Protein AF-A0A413FFC5-F1 (afdb_monomer_lite)

Organism: NCBI:txid333367

Radius of gyration: 29.94 Å; chains: 1; bounding box: 50×48×107 Å

pLDDT: mean 82.94, std 12.68, range [38.0, 97.56]

Foldseek 3Di:
DDDDDPDDDDPVVVVVVVVVVVVVVVVVVVVVVVVVVVVVVLVVLQVVLQVCCQPPPPDHNVNSQVVSVVVVWDKDWDDDPQKIWIWTDDPVDIDIDIDGRDDVVVVVVVVVVVVVVVVVVVPDD

Structure (mmCIF, N/CA/C/O backbone):
data_AF-A0A413FFC5-F1
#
_entry.id   AF-A0A413FFC5-F1
#
loop_
_atom_site.group_PDB
_atom_site.id
_atom_site.type_symbol
_atom_site.label_atom_id
_atom_site.label_alt_id
_atom_site.label_comp_id
_atom_site.label_asym_id
_atom_site.label_entity_id
_atom_site.label_seq_id
_atom_site.pdbx_PDB_ins_code
_atom_site.Cartn_x
_atom_site.Cartn_y
_atom_site.Cartn_z
_atom_site.occupancy
_atom_site.B_iso_or_equiv
_atom_site.auth_seq_id
_atom_site.auth_comp_id
_atom_site.auth_asym_id
_atom_site.auth_atom_id
_atom_site.pdbx_PDB_model_num
ATOM 1 N N . MET A 1 1 ? 13.460 -9.378 -69.638 1.00 38.00 1 MET A N 1
ATOM 2 C CA . MET A 1 1 ? 13.946 -9.907 -68.344 1.00 38.00 1 MET A CA 1
ATOM 3 C C . MET A 1 1 ? 14.425 -8.737 -67.492 1.00 38.00 1 MET A C 1
ATOM 5 O O . MET A 1 1 ? 15.461 -8.171 -67.800 1.00 38.00 1 MET A O 1
ATOM 9 N N . ARG A 1 2 ? 13.654 -8.299 -66.487 1.00 42.88 2 ARG A N 1
ATOM 10 C CA . ARG A 1 2 ? 14.130 -7.329 -65.485 1.00 42.88 2 ARG A CA 1
ATOM 11 C C . ARG A 1 2 ? 14.520 -8.123 -64.244 1.00 42.88 2 ARG A C 1
ATOM 13 O O . ARG A 1 2 ? 13.650 -8.566 -63.502 1.00 42.88 2 ARG A O 1
ATOM 20 N N . GLY A 1 3 ? 15.817 -8.377 -64.091 1.00 46.91 3 GLY A N 1
ATOM 21 C CA . GLY A 1 3 ? 16.371 -9.002 -62.896 1.00 46.91 3 GLY A CA 1
ATOM 22 C C . GLY A 1 3 ? 16.234 -8.039 -61.724 1.00 46.91 3 GLY A C 1
ATOM 23 O O . GLY A 1 3 ? 16.909 -7.015 -61.686 1.00 46.91 3 GLY A O 1
ATOM 24 N N . GLY A 1 4 ? 15.317 -8.337 -60.805 1.00 51.22 4 GLY A N 1
ATOM 25 C CA . GLY A 1 4 ? 15.214 -7.624 -59.538 1.00 51.22 4 GLY A CA 1
ATOM 26 C C . GLY A 1 4 ? 16.453 -7.913 -58.699 1.00 51.22 4 GLY A C 1
ATOM 27 O O . GLY A 1 4 ? 16.724 -9.068 -58.372 1.00 51.22 4 GLY A O 1
ATOM 28 N N . VAL A 1 5 ? 17.212 -6.870 -58.371 1.00 59.88 5 VAL A N 1
ATOM 29 C CA . VAL A 1 5 ? 18.347 -6.962 -57.451 1.00 59.88 5 VAL A CA 1
ATOM 30 C C . VAL A 1 5 ? 17.788 -7.279 -56.065 1.00 59.88 5 VAL A C 1
ATOM 32 O O . VAL A 1 5 ? 17.138 -6.441 -55.443 1.00 59.88 5 VAL A O 1
ATOM 35 N N . ARG A 1 6 ? 18.001 -8.507 -55.584 1.00 60.09 6 ARG A N 1
ATOM 36 C CA . ARG A 1 6 ? 17.798 -8.840 -54.170 1.00 60.09 6 ARG A CA 1
ATOM 37 C C . ARG A 1 6 ? 18.981 -8.263 -53.403 1.00 60.09 6 ARG A C 1
ATOM 39 O O . ARG A 1 6 ? 20.066 -8.836 -53.429 1.00 60.09 6 ARG A O 1
ATOM 46 N N . CYS A 1 7 ? 18.788 -7.119 -52.757 1.00 58.44 7 CYS A N 1
ATOM 47 C CA . CYS A 1 7 ? 19.761 -6.611 -51.798 1.00 58.44 7 CYS A CA 1
ATOM 48 C C . CYS A 1 7 ? 19.800 -7.577 -50.607 1.00 58.44 7 CYS A C 1
ATOM 50 O O . CYS A 1 7 ? 18.808 -7.720 -49.895 1.00 58.44 7 CYS A O 1
ATOM 52 N N . SER A 1 8 ? 20.921 -8.274 -50.430 1.00 62.22 8 SER A N 1
ATOM 53 C CA . SER A 1 8 ? 21.159 -9.118 -49.259 1.00 62.22 8 SER A CA 1
ATOM 54 C C . SER A 1 8 ? 21.220 -8.214 -48.027 1.00 62.22 8 SER A C 1
ATOM 56 O O . SER A 1 8 ? 22.003 -7.264 -48.012 1.00 62.22 8 SER A O 1
ATOM 58 N N . GLY A 1 9 ? 20.369 -8.462 -47.030 1.00 61.91 9 GLY A N 1
ATOM 59 C CA . GLY A 1 9 ? 20.365 -7.697 -45.783 1.00 61.91 9 GLY A CA 1
ATOM 60 C C . GLY A 1 9 ? 21.734 -7.759 -45.105 1.00 61.91 9 GLY A C 1
ATOM 61 O O . GLY A 1 9 ? 22.347 -8.823 -45.022 1.00 61.91 9 GLY A O 1
ATOM 62 N N . SER A 1 10 ? 22.247 -6.613 -44.657 1.00 71.94 10 SER A N 1
ATOM 63 C CA . SER A 1 10 ? 23.492 -6.571 -43.890 1.00 71.94 10 SER A CA 1
ATOM 64 C C . SER A 1 10 ? 23.243 -7.148 -42.496 1.00 71.94 10 SER A C 1
ATOM 66 O O . SER A 1 10 ? 22.461 -6.577 -41.737 1.00 71.94 10 SER A O 1
ATOM 68 N N . TYR A 1 11 ? 23.956 -8.221 -42.133 1.00 73.81 11 TYR A N 1
ATOM 69 C CA . TYR A 1 11 ? 23.894 -8.878 -40.814 1.00 73.81 11 TYR A CA 1
ATOM 70 C C . TYR A 1 11 ? 23.953 -7.899 -39.627 1.00 73.81 11 TYR A C 1
ATOM 72 O O . TYR A 1 11 ? 23.315 -8.118 -38.602 1.00 73.81 11 TYR A O 1
ATOM 80 N N . THR A 1 12 ? 24.673 -6.783 -39.764 1.00 81.94 12 THR A N 1
ATOM 81 C CA . THR A 1 12 ? 24.770 -5.731 -38.740 1.00 81.94 12 THR A CA 1
ATOM 82 C C . THR A 1 12 ? 23.438 -5.022 -38.474 1.00 81.94 12 THR A C 1
ATOM 84 O O . THR A 1 12 ? 23.149 -4.679 -37.332 1.00 81.94 12 THR A O 1
ATOM 87 N N . VAL A 1 13 ? 22.614 -4.806 -39.505 1.00 84.00 13 VAL A N 1
ATOM 88 C CA . VAL A 1 13 ? 21.302 -4.147 -39.372 1.00 84.00 13 VAL A CA 1
ATOM 89 C C . VAL A 1 13 ? 20.307 -5.088 -38.699 1.00 84.00 13 VAL A C 1
ATOM 91 O O . VAL A 1 13 ? 19.568 -4.673 -37.809 1.00 84.00 13 VAL A O 1
ATOM 94 N N . GLU A 1 14 ? 20.332 -6.367 -39.069 1.00 85.56 14 GLU A N 1
ATOM 95 C CA . GLU A 1 14 ? 19.496 -7.392 -38.439 1.00 85.56 14 GLU A CA 1
ATOM 96 C C . GLU A 1 14 ? 19.887 -7.596 -36.968 1.00 85.56 14 GLU A C 1
ATOM 98 O O . GLU A 1 14 ? 19.024 -7.593 -36.090 1.00 85.56 14 GLU A O 1
ATOM 103 N N . ALA A 1 15 ? 21.188 -7.658 -36.667 1.00 89.94 15 ALA A N 1
ATOM 104 C CA . ALA A 1 15 ? 21.694 -7.745 -35.297 1.00 89.94 15 ALA A CA 1
ATOM 105 C C . ALA A 1 15 ? 21.346 -6.507 -34.454 1.00 89.94 15 ALA A C 1
ATOM 107 O O . ALA A 1 15 ? 21.000 -6.638 -33.276 1.00 89.94 15 ALA A O 1
ATOM 108 N N . ALA A 1 16 ? 21.397 -5.308 -35.042 1.00 91.81 16 ALA A N 1
ATOM 109 C CA . ALA A 1 16 ? 20.967 -4.083 -34.375 1.00 91.81 16 ALA A CA 1
ATOM 110 C C . ALA A 1 16 ? 19.467 -4.119 -34.046 1.00 91.81 16 ALA A C 1
ATOM 112 O O . ALA A 1 16 ? 19.077 -3.750 -32.939 1.00 91.81 16 ALA A O 1
ATOM 113 N N . TRP A 1 17 ? 18.633 -4.622 -34.962 1.00 93.38 17 TRP A N 1
ATOM 114 C CA . TRP A 1 17 ? 17.197 -4.766 -34.728 1.00 93.38 17 TRP A CA 1
ATOM 115 C C . TRP A 1 17 ? 16.890 -5.765 -33.609 1.00 93.38 17 TRP A C 1
ATOM 117 O O . TRP A 1 17 ? 16.132 -5.456 -32.691 1.00 93.38 17 TRP A O 1
ATOM 127 N N . VAL A 1 18 ? 17.532 -6.936 -33.631 1.00 94.69 18 VAL A N 1
ATOM 128 C CA . VAL A 1 18 ? 17.407 -7.938 -32.560 1.00 94.69 18 VAL A CA 1
ATOM 129 C C . VAL A 1 18 ? 17.827 -7.341 -31.216 1.00 94.69 18 VAL A C 1
ATOM 131 O O . VAL A 1 18 ? 17.104 -7.471 -30.229 1.00 94.69 18 VAL A O 1
ATOM 134 N N . SER A 1 19 ? 18.949 -6.621 -31.181 1.00 94.06 19 SER A N 1
ATOM 135 C CA . SER A 1 19 ? 19.439 -5.973 -29.959 1.00 94.06 19 SER A CA 1
ATOM 136 C C . SER A 1 19 ? 18.465 -4.911 -29.442 1.00 94.06 19 SER A C 1
ATOM 138 O O . SER A 1 19 ? 18.216 -4.842 -28.240 1.00 94.06 19 SER A O 1
ATOM 140 N N . ALA A 1 20 ? 17.859 -4.121 -30.334 1.00 96.06 20 ALA A N 1
ATOM 141 C CA . ALA A 1 20 ? 16.853 -3.128 -29.968 1.00 96.06 20 ALA A CA 1
ATOM 142 C C . ALA A 1 20 ? 15.612 -3.774 -29.333 1.00 96.06 20 ALA A C 1
ATOM 144 O O . ALA A 1 20 ? 15.134 -3.300 -28.303 1.00 96.06 20 ALA A O 1
ATOM 145 N N . VAL A 1 21 ? 15.125 -4.884 -29.899 1.00 96.94 21 VAL A N 1
ATOM 146 C CA . VAL A 1 21 ? 13.991 -5.639 -29.342 1.00 96.94 21 VAL A CA 1
ATOM 147 C C . VAL A 1 21 ? 14.327 -6.201 -27.958 1.00 96.94 21 VAL A C 1
ATOM 149 O O . VAL A 1 21 ? 13.514 -6.093 -27.041 1.00 96.94 21 VAL A O 1
ATOM 152 N N . VAL A 1 22 ? 15.531 -6.752 -27.776 1.00 97.56 22 VAL A N 1
ATOM 153 C CA . VAL A 1 22 ? 15.980 -7.287 -26.480 1.00 97.56 22 VAL A CA 1
ATOM 154 C C . VAL A 1 22 ? 16.073 -6.182 -25.427 1.00 97.56 22 VAL A C 1
ATOM 156 O O . VAL A 1 22 ? 15.540 -6.342 -24.329 1.00 97.56 22 VAL A O 1
ATOM 159 N N . ILE A 1 23 ? 16.695 -5.045 -25.754 1.00 97.50 23 ILE A N 1
ATOM 160 C CA . ILE A 1 23 ? 16.796 -3.904 -24.834 1.00 97.50 23 ILE A CA 1
ATOM 161 C C . ILE A 1 23 ? 15.401 -3.405 -24.458 1.00 97.50 23 ILE A C 1
ATOM 163 O O . ILE A 1 23 ? 15.130 -3.193 -23.276 1.00 97.50 23 ILE A O 1
ATOM 167 N N . LEU A 1 24 ? 14.502 -3.269 -25.437 1.00 97.19 24 LEU A N 1
ATOM 168 C CA . LEU A 1 24 ? 13.129 -2.851 -25.184 1.00 97.19 24 LEU A CA 1
ATOM 169 C C . LEU A 1 24 ? 12.431 -3.811 -24.211 1.00 97.19 24 LEU A C 1
ATOM 171 O O . LEU A 1 24 ? 11.874 -3.352 -23.217 1.00 97.19 24 LEU A O 1
ATOM 175 N N . ALA A 1 25 ? 12.529 -5.124 -24.440 1.00 97.38 25 ALA A N 1
ATOM 176 C CA . ALA A 1 25 ? 11.932 -6.140 -23.575 1.00 97.38 25 ALA A CA 1
ATOM 177 C C . ALA A 1 25 ? 12.468 -6.081 -22.130 1.00 97.38 25 ALA A C 1
ATOM 179 O O . ALA A 1 25 ? 11.699 -6.167 -21.164 1.00 97.38 25 ALA A O 1
ATOM 180 N N . VAL A 1 26 ? 13.779 -5.888 -21.962 1.00 97.44 26 VAL A N 1
ATOM 181 C CA . VAL A 1 26 ? 14.406 -5.746 -20.639 1.00 97.44 26 VAL A CA 1
ATOM 182 C C . VAL A 1 26 ? 13.914 -4.479 -19.939 1.00 97.44 26 VAL A C 1
ATOM 184 O O . VAL A 1 26 ? 13.459 -4.550 -18.79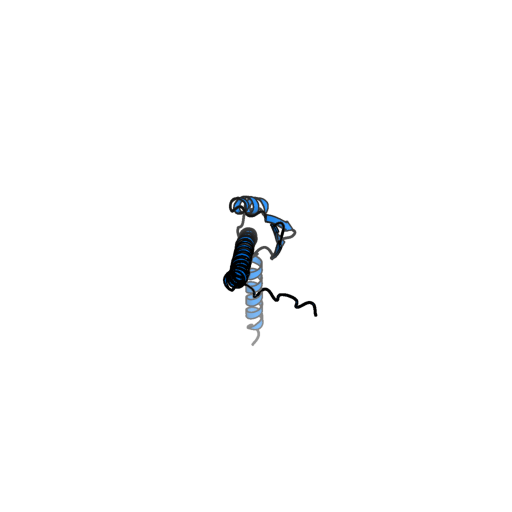7 1.00 97.44 26 VAL A O 1
ATOM 187 N N . VAL A 1 27 ? 13.925 -3.332 -20.624 1.00 97.31 27 VAL A N 1
ATOM 188 C CA . VAL A 1 27 ? 13.457 -2.053 -20.067 1.00 97.31 27 VAL A CA 1
ATOM 189 C C . VAL A 1 27 ? 11.992 -2.140 -19.644 1.00 97.31 27 VAL A C 1
ATOM 191 O O . VAL A 1 27 ? 11.655 -1.731 -18.532 1.00 97.31 27 VAL A O 1
ATOM 194 N N . THR A 1 28 ? 11.121 -2.719 -20.475 1.00 95.50 28 THR A N 1
ATOM 195 C CA . THR A 1 28 ? 9.703 -2.885 -20.123 1.00 95.50 28 THR A CA 1
ATOM 196 C C . THR A 1 28 ? 9.521 -3.787 -18.908 1.00 95.50 28 THR A C 1
ATOM 198 O O . THR A 1 28 ? 8.720 -3.480 -18.027 1.00 95.50 28 THR A O 1
ATOM 201 N N . THR A 1 29 ? 10.303 -4.865 -18.809 1.00 95.62 29 THR A N 1
ATOM 202 C CA . THR A 1 29 ? 10.242 -5.788 -17.666 1.00 95.62 29 THR A CA 1
ATOM 203 C C . THR A 1 29 ? 10.645 -5.082 -16.374 1.00 95.62 29 THR A C 1
ATOM 205 O O . THR A 1 29 ? 9.946 -5.183 -15.366 1.00 95.62 29 THR A O 1
ATOM 208 N N . ILE A 1 30 ? 11.728 -4.302 -16.417 1.00 94.44 30 ILE A N 1
ATOM 209 C CA . ILE A 1 30 ? 12.196 -3.502 -15.283 1.00 94.44 30 ILE A CA 1
ATOM 210 C C . ILE A 1 30 ? 11.109 -2.512 -14.843 1.00 94.44 30 ILE A C 1
ATOM 212 O O . ILE A 1 30 ? 10.777 -2.449 -13.660 1.00 94.44 30 ILE A O 1
ATOM 216 N N . GLN A 1 31 ? 10.497 -1.781 -15.778 1.00 91.38 31 GLN A N 1
ATOM 217 C CA . GLN A 1 31 ? 9.430 -0.824 -15.463 1.00 91.38 31 GLN A CA 1
ATOM 218 C C . GLN A 1 31 ? 8.226 -1.490 -14.783 1.00 91.38 31 GLN A C 1
ATOM 220 O O . GLN A 1 31 ? 7.709 -0.965 -13.793 1.00 91.38 31 GLN A O 1
ATOM 225 N N . VAL A 1 32 ? 7.798 -2.656 -15.274 1.00 90.06 32 VAL A N 1
ATOM 226 C CA . VAL A 1 32 ? 6.702 -3.424 -14.666 1.00 90.06 32 VAL A CA 1
ATOM 227 C C . VAL A 1 32 ? 7.074 -3.886 -13.257 1.00 90.06 32 VAL A C 1
ATOM 229 O O . VAL A 1 32 ? 6.273 -3.727 -12.336 1.00 90.06 32 VAL A O 1
ATOM 232 N N . ALA A 1 33 ? 8.294 -4.390 -13.059 1.00 89.56 33 ALA A N 1
ATOM 233 C CA . ALA A 1 33 ? 8.764 -4.844 -11.753 1.00 89.56 33 ALA A CA 1
ATOM 234 C C . ALA A 1 33 ? 8.820 -3.699 -10.725 1.00 89.56 33 ALA A C 1
ATOM 236 O O . ALA A 1 33 ? 8.337 -3.854 -9.601 1.00 89.56 33 ALA A O 1
ATOM 237 N N . TYR A 1 34 ? 9.335 -2.526 -11.110 1.00 85.50 34 TYR A N 1
ATOM 238 C CA . TYR A 1 34 ? 9.335 -1.343 -10.242 1.00 85.50 34 TYR A CA 1
ATOM 239 C C . TYR A 1 34 ? 7.918 -0.855 -9.929 1.00 85.50 34 TYR A C 1
ATOM 241 O O . TYR A 1 34 ? 7.633 -0.515 -8.780 1.00 85.50 34 TYR A O 1
ATOM 249 N N . GLY A 1 35 ? 7.015 -0.868 -10.914 1.00 85.50 35 GLY A N 1
ATOM 250 C CA . GLY A 1 35 ? 5.608 -0.529 -10.703 1.00 85.50 35 GLY A CA 1
ATOM 251 C C . GLY A 1 35 ? 4.922 -1.473 -9.713 1.00 85.50 35 GLY A C 1
ATOM 252 O O . GLY A 1 35 ? 4.211 -1.018 -8.815 1.00 85.50 35 GLY A O 1
ATOM 253 N N . LEU A 1 36 ? 5.183 -2.780 -9.823 1.00 87.06 36 LEU A N 1
ATOM 254 C CA . LEU A 1 36 ? 4.652 -3.781 -8.900 1.00 87.06 36 LEU A CA 1
ATOM 255 C C . LEU A 1 36 ? 5.216 -3.596 -7.487 1.00 87.06 36 LEU A C 1
ATOM 257 O O . LEU A 1 36 ? 4.450 -3.569 -6.527 1.00 87.06 36 LEU A O 1
ATOM 261 N N . ARG A 1 37 ? 6.535 -3.399 -7.356 1.00 86.75 37 ARG A N 1
ATOM 262 C CA . ARG A 1 37 ? 7.180 -3.127 -6.063 1.00 86.75 37 ARG A CA 1
ATOM 263 C C . ARG A 1 37 ? 6.596 -1.883 -5.394 1.00 86.75 37 ARG A C 1
ATOM 265 O O . ARG A 1 37 ? 6.318 -1.921 -4.199 1.00 86.75 37 ARG A O 1
ATOM 272 N N . GLY A 1 38 ? 6.403 -0.802 -6.151 1.00 85.00 38 GLY A N 1
ATOM 273 C CA . GLY A 1 38 ? 5.793 0.432 -5.652 1.00 85.00 38 GLY A CA 1
ATOM 274 C C . GLY A 1 38 ? 4.383 0.191 -5.118 1.00 85.00 38 GLY A C 1
ATOM 275 O O . GLY A 1 38 ? 4.097 0.532 -3.973 1.00 85.00 38 GLY A O 1
ATOM 276 N N . ARG A 1 39 ? 3.541 -0.499 -5.899 1.00 86.06 39 ARG A N 1
ATOM 277 C CA . ARG A 1 39 ? 2.179 -0.865 -5.487 1.00 86.06 39 ARG A CA 1
ATOM 278 C C . ARG A 1 39 ? 2.167 -1.698 -4.206 1.00 86.06 39 ARG A C 1
ATOM 280 O O . ARG A 1 39 ? 1.399 -1.396 -3.301 1.00 86.06 39 ARG A O 1
ATOM 287 N N . VAL A 1 40 ? 3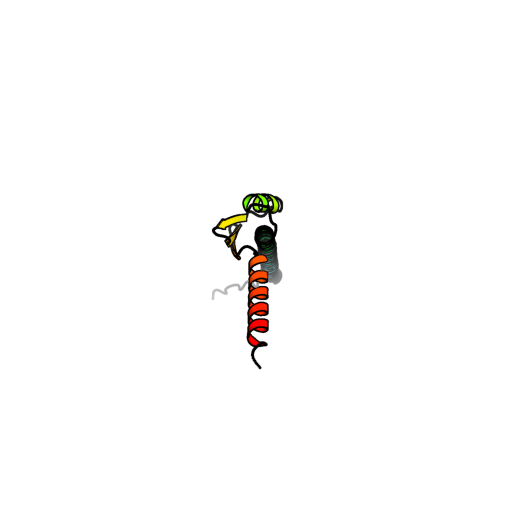.009 -2.731 -4.120 1.00 87.50 40 VAL A N 1
ATOM 288 C CA . VAL A 1 40 ? 3.071 -3.611 -2.941 1.00 87.50 40 VAL A CA 1
ATOM 289 C C . VAL A 1 40 ? 3.519 -2.835 -1.703 1.00 87.50 40 VAL A C 1
ATOM 291 O O . VAL A 1 40 ? 2.889 -2.954 -0.656 1.00 87.50 40 VAL A O 1
ATOM 294 N N . ALA A 1 41 ? 4.547 -1.991 -1.822 1.00 88.56 41 ALA A N 1
ATOM 295 C CA . ALA A 1 41 ? 5.008 -1.160 -0.711 1.00 88.56 41 ALA A CA 1
ATOM 296 C C . ALA A 1 41 ? 3.915 -0.189 -0.230 1.00 88.56 41 ALA A C 1
ATOM 298 O O . ALA A 1 41 ? 3.677 -0.069 0.967 1.00 88.56 41 ALA A O 1
ATOM 299 N N . GLN A 1 42 ? 3.201 0.460 -1.153 1.00 88.50 42 GLN A N 1
ATOM 300 C CA . GLN A 1 42 ? 2.125 1.399 -0.816 1.00 88.50 42 GLN A CA 1
ATOM 301 C C . GLN A 1 42 ? 0.899 0.696 -0.215 1.00 88.50 42 GLN A C 1
ATOM 303 O O . GLN A 1 42 ? 0.288 1.218 0.715 1.00 88.50 42 GLN A O 1
ATOM 308 N N . ALA A 1 43 ? 0.569 -0.510 -0.687 1.00 88.88 43 ALA A N 1
ATOM 309 C CA . ALA A 1 43 ? -0.474 -1.342 -0.091 1.00 88.88 43 ALA A CA 1
ATOM 310 C C . ALA A 1 43 ? -0.105 -1.802 1.330 1.00 88.88 43 ALA A C 1
ATOM 312 O O . ALA A 1 43 ? -0.967 -1.840 2.202 1.00 88.88 43 ALA A O 1
ATOM 313 N N . MET A 1 44 ? 1.173 -2.102 1.581 1.00 91.31 44 MET A N 1
ATOM 314 C CA . MET A 1 44 ? 1.659 -2.463 2.914 1.00 91.31 44 MET A CA 1
ATOM 315 C C . MET A 1 44 ? 1.567 -1.286 3.891 1.00 91.31 44 MET A C 1
ATOM 317 O O . MET A 1 44 ? 1.106 -1.473 5.011 1.00 91.31 44 MET A O 1
ATOM 321 N N . VAL A 1 45 ? 1.908 -0.070 3.449 1.00 91.88 45 VAL A N 1
ATOM 322 C CA . VAL A 1 45 ? 1.715 1.157 4.244 1.00 91.88 45 VAL A CA 1
ATOM 323 C C . VAL A 1 45 ? 0.237 1.379 4.574 1.00 91.88 45 VAL A C 1
ATOM 325 O O . VAL A 1 45 ? -0.096 1.707 5.710 1.00 91.88 45 VAL A O 1
ATOM 328 N N . LEU A 1 46 ? -0.668 1.167 3.610 1.00 92.75 46 LEU A N 1
ATOM 329 C CA . LEU A 1 46 ? -2.109 1.248 3.865 1.00 92.75 46 LEU A CA 1
ATOM 330 C C . LEU A 1 46 ? -2.557 0.209 4.900 1.00 92.75 46 LEU A C 1
ATOM 332 O O . LEU A 1 46 ? -3.354 0.523 5.781 1.00 92.75 46 LEU A O 1
ATOM 336 N N . HIS A 1 47 ? -2.055 -1.021 4.789 1.00 91.62 47 HIS A N 1
ATOM 337 C CA . HIS A 1 47 ? -2.370 -2.091 5.727 1.00 91.62 47 HIS A CA 1
ATOM 338 C C . HIS A 1 47 ? -1.895 -1.752 7.145 1.00 91.62 47 HIS A C 1
ATOM 340 O O . HIS A 1 47 ? -2.652 -1.921 8.097 1.00 91.62 47 HIS A O 1
ATOM 346 N N . GLU A 1 48 ? -0.678 -1.222 7.283 1.00 92.19 48 GLU A N 1
ATOM 347 C CA . GLU A 1 48 ? -0.155 -0.742 8.563 1.00 92.19 48 GLU A CA 1
ATOM 348 C C . GLU A 1 48 ? -1.031 0.382 9.130 1.00 92.19 48 GLU A C 1
ATOM 350 O O . GLU A 1 48 ? -1.456 0.292 10.276 1.00 92.19 48 GLU A O 1
ATOM 355 N N . ALA A 1 49 ? -1.412 1.371 8.314 1.00 91.69 49 ALA A N 1
ATOM 356 C CA . ALA A 1 49 ? -2.281 2.467 8.741 1.00 91.69 49 ALA A CA 1
ATOM 357 C C . ALA A 1 49 ? -3.654 1.987 9.238 1.00 91.69 49 ALA A C 1
ATOM 359 O O . ALA A 1 49 ? -4.127 2.428 10.287 1.00 91.69 49 ALA A O 1
ATOM 360 N N . VAL A 1 50 ? -4.292 1.061 8.515 1.00 91.19 50 VAL A N 1
ATOM 361 C CA . VAL A 1 50 ? -5.571 0.469 8.939 1.00 91.19 50 VAL A CA 1
ATOM 362 C C . VAL A 1 50 ? -5.405 -0.295 10.250 1.00 91.19 50 VAL A C 1
ATOM 364 O O . VAL A 1 50 ? -6.245 -0.161 11.139 1.00 91.19 50 VAL A O 1
ATOM 367 N N . GLU A 1 51 ? -4.325 -1.059 10.403 1.00 89.31 51 GLU A N 1
ATOM 368 C CA . GLU A 1 51 ? -4.088 -1.851 11.609 1.00 89.31 51 GLU A CA 1
ATOM 369 C C . GLU A 1 51 ? -3.759 -0.979 12.828 1.00 89.31 51 GLU A C 1
ATOM 371 O O . GLU A 1 51 ? -4.257 -1.243 13.927 1.00 89.31 51 GLU A O 1
ATOM 376 N N . THR A 1 52 ? -3.004 0.105 12.632 1.00 89.44 52 THR A N 1
ATOM 377 C CA . THR A 1 52 ? -2.751 1.124 13.655 1.00 89.44 52 THR A CA 1
ATOM 378 C C . THR A 1 52 ? -4.059 1.769 14.106 1.00 89.44 52 THR A C 1
ATOM 380 O O . THR A 1 52 ? -4.342 1.782 15.300 1.00 89.44 52 THR A O 1
ATOM 383 N N . ALA A 1 53 ? -4.912 2.217 13.177 1.00 88.38 53 ALA A N 1
ATOM 384 C CA . ALA A 1 53 ? -6.222 2.788 13.516 1.00 88.38 53 ALA A CA 1
ATOM 385 C C . ALA A 1 53 ? -7.168 1.775 14.181 1.00 88.38 53 ALA A C 1
ATOM 387 O O . ALA A 1 53 ? -8.059 2.142 14.950 1.00 88.38 53 ALA A O 1
ATOM 388 N N . ARG A 1 54 ? -6.981 0.484 13.899 1.00 85.56 54 ARG A N 1
ATOM 389 C CA . ARG A 1 54 ? -7.758 -0.595 14.501 1.00 85.56 54 ARG A CA 1
ATOM 390 C C . ARG A 1 54 ? -7.376 -0.849 15.963 1.00 85.56 54 ARG A C 1
ATOM 392 O O . ARG A 1 54 ? -8.275 -1.162 16.747 1.00 85.56 54 ARG A O 1
ATOM 399 N N . HIS A 1 55 ? -6.090 -0.754 16.313 1.00 84.25 55 HIS A N 1
ATOM 400 C CA . HIS A 1 55 ? -5.553 -1.212 17.604 1.00 84.25 55 HIS A CA 1
ATOM 401 C C . HIS A 1 55 ? -5.109 -0.103 18.559 1.00 84.25 55 HIS A C 1
ATOM 403 O O . HIS A 1 55 ? -5.231 -0.281 19.774 1.00 84.25 55 HIS A O 1
ATOM 409 N N . GLU A 1 56 ? -4.588 1.020 18.060 1.00 81.06 56 GLU A N 1
ATOM 410 C CA . GLU A 1 56 ? -4.099 2.094 18.925 1.00 81.06 56 GLU A CA 1
ATOM 411 C C . GLU A 1 56 ? -5.283 2.868 19.517 1.00 81.06 56 GLU A C 1
ATOM 413 O O . GLU A 1 56 ? -5.992 3.623 18.851 1.00 81.06 56 GLU A O 1
ATOM 418 N N . LYS A 1 57 ? -5.524 2.653 20.814 1.00 70.62 57 LYS A N 1
ATOM 419 C CA . LYS A 1 57 ? -6.556 3.371 21.564 1.00 70.62 57 LYS A CA 1
ATOM 420 C C . LYS A 1 57 ? -6.127 4.829 21.744 1.00 70.62 57 LYS A C 1
ATOM 422 O O . LYS A 1 57 ? -5.046 5.089 22.260 1.00 70.62 57 LYS A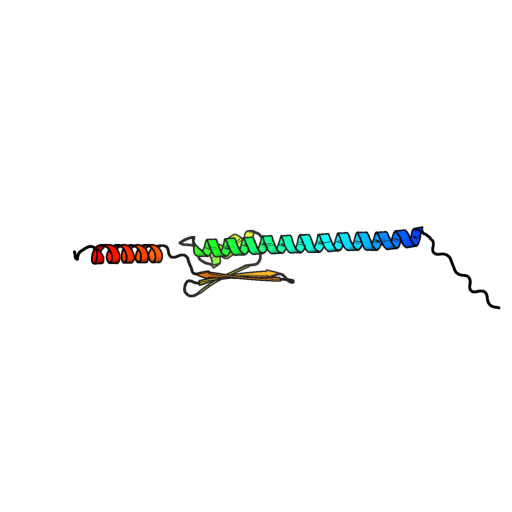 O 1
ATOM 427 N N . GLY A 1 58 ? -7.008 5.760 21.386 1.00 72.06 58 GLY A N 1
ATOM 428 C CA . GLY A 1 58 ? -6.802 7.196 21.605 1.00 72.06 58 GLY A CA 1
ATOM 429 C C . GLY A 1 58 ? -6.307 7.977 20.390 1.00 72.06 58 GLY A C 1
ATOM 430 O O . GLY A 1 58 ? -6.183 9.188 20.509 1.00 72.06 58 GLY A O 1
ATOM 431 N N . LEU A 1 59 ? -6.085 7.320 19.247 1.00 80.69 59 LEU A N 1
ATOM 432 C CA . LEU A 1 59 ? -5.859 7.998 17.972 1.00 80.69 59 LEU A CA 1
ATOM 433 C C . LEU A 1 59 ? -7.120 7.961 17.110 1.00 80.69 59 LEU A C 1
ATOM 435 O O . LEU A 1 59 ? -7.780 6.922 17.009 1.00 80.69 59 LEU A O 1
ATOM 439 N N . THR A 1 60 ? -7.447 9.083 16.476 1.00 85.88 60 THR A N 1
ATOM 440 C CA . THR A 1 60 ? -8.500 9.132 15.457 1.00 85.88 60 THR A CA 1
ATOM 441 C C . THR A 1 60 ? -7.966 8.668 14.100 1.00 85.88 60 THR A C 1
ATOM 443 O O . THR A 1 60 ? -6.757 8.649 13.846 1.00 85.88 60 THR A O 1
ATOM 446 N N . ALA A 1 61 ? -8.870 8.293 13.190 1.00 85.69 61 ALA A N 1
ATOM 447 C CA . ALA A 1 61 ? -8.501 7.891 11.833 1.00 85.69 61 ALA A CA 1
ATOM 448 C C . ALA A 1 61 ? -7.720 8.998 11.094 1.00 85.69 61 ALA A C 1
ATOM 450 O O . ALA A 1 61 ? -6.810 8.702 10.322 1.00 85.69 61 ALA A O 1
ATOM 451 N N . GLU A 1 62 ? -8.029 10.265 11.375 1.00 88.31 62 GLU A N 1
ATOM 452 C CA . GLU A 1 62 ? -7.368 11.440 10.807 1.00 88.31 62 GLU A CA 1
ATOM 453 C C . GLU A 1 62 ? -5.932 11.608 11.328 1.00 88.31 62 GLU A C 1
ATOM 455 O O . GLU A 1 62 ? -5.027 11.924 10.555 1.00 88.31 62 GLU A O 1
ATOM 460 N N . GLU A 1 63 ? -5.693 11.361 12.619 1.00 89.06 63 GLU A N 1
ATOM 461 C CA . GLU A 1 63 ? -4.350 11.424 13.213 1.00 89.06 63 GLU A CA 1
ATOM 462 C C . GLU A 1 63 ? -3.444 10.320 12.663 1.00 89.06 63 GLU A C 1
ATOM 464 O O . GLU A 1 63 ? -2.280 10.565 12.320 1.00 89.06 63 GLU A O 1
ATOM 469 N N . VAL A 1 64 ? -3.995 9.112 12.511 1.00 89.75 64 VAL A N 1
ATOM 470 C CA . VAL A 1 64 ? -3.304 7.998 11.856 1.00 89.75 64 VAL A CA 1
ATOM 471 C C . VAL A 1 64 ? -3.035 8.337 10.392 1.00 89.75 64 VAL A C 1
ATOM 473 O O . VAL A 1 64 ? -1.908 8.172 9.924 1.00 89.75 64 VAL A O 1
ATOM 476 N N . GLN A 1 65 ? -4.009 8.898 9.675 1.00 91.25 65 GLN A N 1
ATOM 477 C CA . GLN A 1 65 ? -3.809 9.325 8.295 1.00 91.25 65 GLN A CA 1
ATOM 478 C C . GLN A 1 65 ? -2.660 10.336 8.169 1.00 91.25 65 GLN A C 1
ATOM 480 O O . GLN A 1 65 ? -1.735 10.106 7.392 1.00 91.25 65 GLN A O 1
ATOM 485 N N . ALA A 1 66 ? -2.649 11.396 8.981 1.00 89.94 66 ALA A N 1
ATOM 486 C CA . ALA A 1 66 ? -1.588 12.405 8.967 1.00 89.94 66 ALA A CA 1
ATOM 487 C C . ALA A 1 66 ? -0.205 11.819 9.307 1.00 89.94 66 ALA A C 1
ATOM 489 O O . ALA A 1 66 ? 0.824 12.283 8.807 1.00 89.94 66 ALA A O 1
ATOM 490 N N . ARG A 1 67 ? -0.150 10.782 10.156 1.00 89.75 67 ARG A N 1
ATOM 491 C CA . ARG A 1 67 ? 1.087 10.050 10.456 1.00 89.75 67 ARG A CA 1
ATOM 492 C C . ARG A 1 67 ? 1.622 9.324 9.228 1.00 89.75 67 ARG A C 1
ATOM 494 O O . ARG A 1 67 ? 2.803 9.475 8.918 1.00 89.75 67 ARG A O 1
ATOM 501 N N . PHE A 1 68 ? 0.770 8.579 8.533 1.00 89.94 68 PHE A N 1
ATOM 502 C CA . PHE A 1 68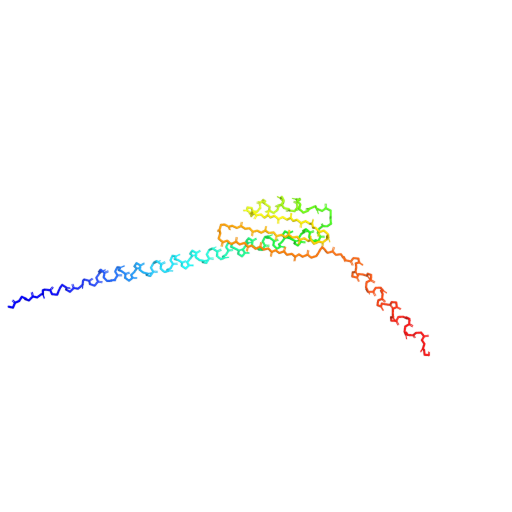 ? 1.187 7.771 7.392 1.00 89.94 68 PHE A CA 1
ATOM 503 C C . PHE A 1 68 ? 1.328 8.578 6.098 1.00 89.94 68 PHE A C 1
ATOM 505 O O . PHE A 1 68 ? 2.142 8.210 5.259 1.00 89.94 68 PHE A O 1
ATOM 512 N N . GLU A 1 69 ? 0.680 9.735 5.950 1.00 87.19 69 GLU A N 1
ATOM 513 C CA . GLU A 1 69 ? 0.928 10.647 4.822 1.00 87.19 69 GLU A CA 1
ATOM 514 C C . GLU A 1 69 ? 2.386 11.142 4.773 1.00 87.19 69 GLU A C 1
ATOM 516 O O . GLU A 1 69 ? 2.929 11.363 3.688 1.00 87.19 69 GLU A O 1
ATOM 521 N N . ARG A 1 70 ? 3.085 11.211 5.920 1.00 86.81 70 ARG A N 1
ATOM 522 C CA . ARG A 1 70 ? 4.529 11.529 5.968 1.00 86.81 70 ARG A CA 1
ATOM 523 C C . ARG A 1 70 ? 5.409 10.490 5.269 1.00 86.81 70 ARG A C 1
ATOM 525 O O . ARG A 1 70 ? 6.544 10.800 4.924 1.00 86.81 70 ARG A O 1
ATOM 532 N N . THR A 1 71 ? 4.900 9.281 5.027 1.00 83.12 71 THR A N 1
ATOM 533 C CA . THR A 1 71 ? 5.602 8.249 4.242 1.00 83.12 71 THR A CA 1
ATOM 534 C C . THR A 1 71 ? 5.567 8.524 2.733 1.00 83.12 71 THR A C 1
ATOM 536 O O . THR A 1 71 ? 6.174 7.789 1.956 1.00 83.12 71 THR A O 1
ATOM 539 N N . GLY A 1 72 ? 4.868 9.582 2.298 1.00 83.12 72 GLY A N 1
ATOM 540 C CA . GLY A 1 72 ? 4.709 9.948 0.890 1.00 83.12 72 GLY A CA 1
ATOM 541 C C . GLY A 1 72 ? 3.588 9.190 0.174 1.00 83.12 72 GLY A C 1
ATOM 542 O O . GLY A 1 72 ? 3.424 9.334 -1.038 1.00 83.12 72 GLY A O 1
ATOM 543 N N . VAL A 1 73 ? 2.803 8.386 0.898 1.00 84.25 73 VAL A N 1
ATOM 544 C CA . VAL A 1 73 ? 1.654 7.653 0.355 1.00 84.25 73 VAL A CA 1
ATOM 545 C C . VAL A 1 73 ? 0.378 8.460 0.565 1.00 84.25 73 VAL A C 1
ATOM 547 O O . VAL A 1 73 ? 0.030 8.814 1.688 1.00 84.25 73 VAL A O 1
ATOM 550 N N . ARG A 1 74 ? -0.349 8.727 -0.525 1.00 86.38 74 ARG A N 1
ATOM 551 C CA . ARG A 1 74 ? -1.682 9.330 -0.458 1.00 86.38 74 ARG A CA 1
ATOM 552 C C . ARG A 1 74 ? -2.691 8.256 -0.071 1.00 86.38 74 ARG A C 1
ATOM 554 O O . ARG A 1 74 ? -2.987 7.364 -0.867 1.00 86.38 74 ARG A O 1
ATOM 561 N N . LEU A 1 75 ? -3.224 8.369 1.133 1.00 90.50 75 LEU A N 1
ATOM 562 C CA . LEU A 1 75 ? -4.207 7.448 1.685 1.00 90.50 75 LEU A CA 1
ATOM 563 C C . LEU A 1 75 ? -5.376 8.219 2.293 1.00 90.50 75 LEU A C 1
ATOM 565 O O . LEU A 1 75 ? -5.252 9.390 2.632 1.00 90.50 75 LEU A O 1
ATOM 569 N N . LYS A 1 76 ? -6.524 7.561 2.387 1.00 91.50 76 LYS A N 1
ATOM 570 C CA . LYS A 1 76 ? -7.716 8.050 3.073 1.00 91.50 76 LYS A CA 1
ATOM 571 C C . LYS A 1 76 ? -8.119 7.011 4.096 1.00 91.50 76 LYS A C 1
ATOM 573 O O . LYS A 1 76 ? -8.275 5.845 3.735 1.00 91.50 76 LYS A O 1
ATOM 578 N N . LEU A 1 77 ? -8.301 7.441 5.335 1.00 91.94 77 LEU A N 1
ATOM 579 C CA . LEU A 1 77 ? -8.766 6.592 6.420 1.00 91.94 77 LEU A CA 1
ATOM 580 C C . LEU A 1 77 ? -10.095 7.140 6.943 1.00 91.94 77 LEU A C 1
ATOM 582 O O . LEU A 1 77 ? -10.234 8.341 7.154 1.00 91.94 77 LEU A O 1
ATOM 586 N N . GLN A 1 78 ? -11.088 6.273 7.115 1.00 90.62 78 GLN A N 1
ATOM 587 C CA . GLN A 1 78 ? -12.389 6.635 7.671 1.00 90.62 78 GLN A CA 1
ATOM 588 C C . GLN A 1 78 ? -12.825 5.592 8.694 1.00 90.62 78 GLN A C 1
ATOM 590 O O . GLN A 1 78 ? -12.803 4.394 8.420 1.00 90.62 78 GLN A O 1
ATOM 595 N N . GLU A 1 79 ? -13.281 6.047 9.857 1.00 87.75 79 GLU A N 1
ATOM 596 C CA . GLU A 1 79 ? -13.952 5.195 10.834 1.00 87.75 79 GLU A CA 1
ATOM 597 C C . GLU A 1 79 ? -15.469 5.395 10.728 1.00 87.75 79 GLU A C 1
ATOM 599 O O . GLU A 1 79 ? -15.979 6.507 10.871 1.00 87.75 79 GLU A O 1
ATOM 604 N N . ARG A 1 80 ? -16.220 4.314 10.496 1.00 85.94 80 ARG A N 1
ATOM 605 C CA . ARG A 1 80 ? -17.687 4.345 10.496 1.00 85.94 80 ARG A CA 1
ATOM 606 C C . ARG A 1 80 ? -18.239 3.163 11.281 1.00 85.94 80 ARG A C 1
ATOM 608 O O . ARG A 1 80 ? -18.067 2.015 10.890 1.00 85.94 80 ARG A O 1
ATOM 615 N N . GLY A 1 81 ? -18.926 3.442 12.389 1.00 78.44 81 GLY A N 1
ATOM 616 C CA . GLY A 1 81 ? -19.634 2.417 13.167 1.00 78.44 81 GLY A CA 1
ATOM 617 C C . GLY A 1 81 ? -18.736 1.299 13.712 1.00 78.44 81 GLY A C 1
ATOM 618 O O . GLY A 1 81 ? -19.182 0.161 13.814 1.00 78.44 81 GLY A O 1
ATOM 619 N N . GLY A 1 82 ? -17.471 1.595 14.028 1.00 79.88 82 GLY A N 1
ATOM 620 C CA . GLY A 1 82 ? -16.498 0.587 14.461 1.00 79.88 82 GLY A CA 1
ATOM 621 C C . GLY A 1 82 ? -15.894 -0.239 13.322 1.00 79.88 82 GLY A C 1
ATOM 622 O O . GLY A 1 82 ? -15.263 -1.255 13.594 1.00 79.88 82 GLY A O 1
ATOM 623 N N . ILE A 1 83 ? -16.061 0.173 12.065 1.00 85.50 83 ILE A N 1
ATOM 624 C CA . ILE A 1 83 ? -15.317 -0.343 10.912 1.00 85.50 83 ILE A CA 1
ATOM 625 C C . ILE A 1 83 ? -14.314 0.728 10.485 1.00 85.50 83 ILE A C 1
ATOM 627 O O . ILE A 1 83 ? -14.685 1.890 10.319 1.00 85.50 83 ILE A O 1
ATOM 631 N N . ILE A 1 84 ? -13.059 0.329 10.310 1.00 89.62 84 ILE A N 1
ATOM 632 C CA . ILE A 1 84 ? -11.998 1.133 9.712 1.00 89.62 84 ILE A CA 1
ATOM 633 C C . ILE A 1 84 ? -11.958 0.819 8.216 1.00 89.62 84 ILE A C 1
ATOM 635 O O . ILE A 1 84 ? -11.762 -0.330 7.818 1.00 89.62 84 ILE A O 1
ATOM 639 N N . ASP A 1 85 ? -12.158 1.844 7.398 1.00 91.75 85 ASP A N 1
ATOM 640 C CA . ASP A 1 85 ? -12.020 1.815 5.946 1.00 91.75 85 ASP A CA 1
ATOM 641 C C . ASP A 1 85 ? -10.762 2.587 5.556 1.00 91.75 85 ASP A C 1
ATOM 643 O O . ASP A 1 85 ? -10.624 3.768 5.876 1.00 91.75 85 ASP A O 1
ATOM 647 N N . GLY A 1 86 ? -9.837 1.915 4.883 1.00 92.19 86 GLY A N 1
ATOM 648 C CA . GLY A 1 86 ? -8.641 2.520 4.325 1.00 92.19 86 GLY A CA 1
ATOM 649 C C . GLY A 1 86 ? -8.619 2.396 2.811 1.00 92.19 86 GLY A C 1
ATOM 650 O O . GLY A 1 86 ? -8.887 1.328 2.263 1.00 92.19 86 GLY A O 1
ATOM 651 N N . GLN A 1 87 ? -8.247 3.476 2.130 1.00 91.50 87 GLN A N 1
ATOM 652 C CA . GLN A 1 87 ? -8.067 3.520 0.681 1.00 91.50 87 GLN A CA 1
ATOM 653 C C . GLN A 1 87 ? -6.728 4.163 0.334 1.00 91.50 87 GLN A C 1
ATOM 655 O O . GLN A 1 87 ? -6.385 5.216 0.868 1.00 91.50 87 GLN A O 1
ATOM 660 N N . ALA A 1 88 ? -5.996 3.567 -0.601 1.00 89.00 88 ALA A N 1
ATOM 661 C CA . ALA A 1 88 ? -4.825 4.165 -1.231 1.00 89.00 88 ALA A CA 1
ATOM 662 C C . ALA A 1 88 ? -4.961 4.045 -2.748 1.00 89.00 88 ALA A C 1
ATOM 664 O O . ALA A 1 88 ? -5.343 2.993 -3.264 1.00 89.00 88 ALA A O 1
ATOM 665 N N . ALA A 1 89 ? -4.650 5.124 -3.462 1.00 83.75 89 ALA A N 1
ATOM 666 C CA . ALA A 1 89 ? -4.797 5.177 -4.909 1.00 83.75 89 ALA A CA 1
ATOM 667 C C . ALA A 1 89 ? -3.652 5.947 -5.571 1.00 83.75 89 ALA A C 1
ATOM 669 O O . ALA A 1 89 ? -3.089 6.891 -5.011 1.00 83.75 89 ALA A O 1
ATOM 670 N N . SER A 1 90 ? -3.350 5.544 -6.799 1.00 79.75 90 SER A N 1
ATOM 671 C CA . SER A 1 90 ? -2.458 6.209 -7.743 1.00 79.75 90 SER A CA 1
ATOM 672 C C . SER A 1 90 ? -3.097 6.157 -9.134 1.00 79.75 90 SER A C 1
ATOM 674 O O . SER A 1 90 ? -4.056 5.419 -9.346 1.00 79.75 90 SER A O 1
ATOM 676 N N . ASP A 1 91 ? -2.549 6.876 -10.113 1.00 80.19 91 ASP A N 1
ATOM 677 C CA . ASP A 1 91 ? -3.118 7.000 -11.465 1.00 80.19 91 ASP A CA 1
ATOM 678 C C . ASP A 1 91 ? -3.376 5.654 -12.171 1.00 80.19 91 ASP A C 1
ATOM 680 O O . ASP A 1 91 ? -4.147 5.583 -13.123 1.00 80.19 91 ASP A O 1
ATOM 684 N N . ARG A 1 92 ? -2.709 4.575 -11.736 1.00 79.31 92 ARG A N 1
ATOM 685 C CA . ARG A 1 92 ? -2.763 3.247 -12.372 1.00 79.31 92 ARG A CA 1
ATOM 686 C C . ARG A 1 92 ? -3.323 2.131 -11.490 1.00 79.31 92 ARG A C 1
ATOM 688 O O . ARG A 1 92 ? -3.354 0.987 -11.946 1.00 79.31 92 ARG A O 1
ATOM 695 N N . TRP A 1 93 ? -3.656 2.392 -10.227 1.00 81.81 93 TRP A N 1
ATOM 696 C CA . T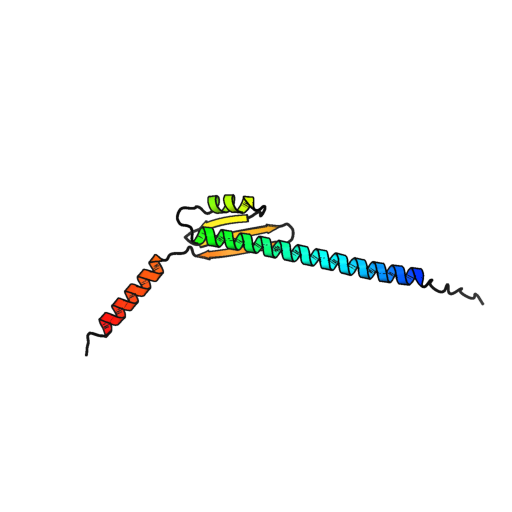RP A 1 93 ? -4.140 1.354 -9.313 1.00 81.81 93 TRP A CA 1
ATOM 697 C C . TRP A 1 93 ? -4.835 1.946 -8.082 1.00 81.81 93 TRP A C 1
ATOM 699 O O . TRP A 1 93 ? -4.521 3.049 -7.643 1.00 81.81 93 TRP A O 1
ATOM 709 N N . GLU A 1 94 ? -5.729 1.160 -7.491 1.00 85.81 94 GLU A N 1
ATOM 710 C CA . GLU A 1 94 ? -6.449 1.478 -6.259 1.00 85.81 94 GLU A CA 1
ATOM 711 C C . GLU A 1 94 ? -6.475 0.234 -5.362 1.00 85.81 94 GLU A C 1
ATOM 713 O O . GLU A 1 94 ? -6.619 -0.888 -5.852 1.00 85.81 94 GLU A O 1
ATOM 718 N N . VAL A 1 95 ? -6.292 0.423 -4.056 1.00 87.50 95 VAL A N 1
ATOM 719 C CA . VAL A 1 95 ? -6.416 -0.622 -3.034 1.00 87.50 95 VAL A CA 1
ATOM 720 C C . VAL A 1 95 ? -7.301 -0.097 -1.913 1.00 87.50 95 VAL A C 1
ATOM 722 O O . VAL A 1 95 ? -7.100 1.013 -1.420 1.00 87.50 95 VAL A O 1
ATOM 725 N N . ARG A 1 96 ? -8.253 -0.927 -1.483 1.00 90.75 96 ARG A N 1
ATOM 726 C CA . ARG A 1 96 ? -9.143 -0.658 -0.354 1.00 90.75 96 ARG A CA 1
ATOM 727 C C . ARG A 1 96 ? -9.082 -1.806 0.640 1.00 90.75 96 ARG A C 1
ATOM 729 O O . ARG A 1 96 ? -9.129 -2.967 0.244 1.00 90.75 96 ARG A O 1
ATOM 736 N N . ILE A 1 97 ? -8.987 -1.474 1.920 1.00 89.62 97 ILE A N 1
ATOM 737 C CA . ILE A 1 97 ? -8.930 -2.426 3.027 1.00 89.62 97 ILE A CA 1
ATOM 738 C C . ILE A 1 97 ? -9.991 -2.010 4.038 1.00 89.62 97 ILE A C 1
ATOM 740 O O . ILE A 1 97 ? -10.039 -0.858 4.460 1.00 89.62 97 ILE A O 1
ATOM 744 N N . GLN A 1 98 ? -10.851 -2.949 4.415 1.00 89.12 98 GLN A N 1
ATOM 745 C CA . GLN A 1 98 ? -11.859 -2.748 5.448 1.00 89.12 98 GLN A CA 1
ATOM 746 C C . GLN A 1 98 ? -11.609 -3.729 6.584 1.00 89.12 98 GLN A C 1
ATOM 748 O O . GLN A 1 98 ? -11.400 -4.916 6.341 1.00 89.12 98 GLN A O 1
ATOM 753 N N . SER A 1 99 ? -11.641 -3.241 7.820 1.00 84.81 99 SER A N 1
ATOM 754 C CA . SER A 1 99 ? -11.461 -4.079 9.002 1.00 84.81 99 SER A CA 1
ATOM 755 C C . SER A 1 99 ? -12.299 -3.574 10.169 1.00 84.81 99 SER A C 1
ATOM 757 O O . SER A 1 99 ? -12.482 -2.376 10.358 1.00 84.81 99 SER A O 1
ATOM 759 N N . THR A 1 100 ? -12.832 -4.484 10.978 1.00 82.88 100 THR A N 1
ATOM 760 C CA . THR A 1 100 ? -13.575 -4.135 12.196 1.00 82.88 100 THR A CA 1
ATOM 761 C C . THR A 1 100 ? -12.614 -3.716 13.303 1.00 82.88 100 THR A C 1
ATOM 763 O O . THR A 1 100 ? -11.650 -4.437 13.567 1.00 82.88 100 THR A O 1
ATOM 766 N N . LYS A 1 101 ? -12.902 -2.611 13.995 1.00 80.00 101 LYS A N 1
ATOM 767 C CA . LYS A 1 101 ? -12.141 -2.094 15.140 1.00 80.00 101 LYS A CA 1
ATOM 768 C C . LYS A 1 101 ? -11.871 -3.194 16.163 1.00 80.00 101 LYS A C 1
ATOM 770 O O . LYS A 1 101 ? -12.750 -4.004 16.465 1.00 80.00 101 LYS A O 1
ATOM 775 N N . PHE A 1 102 ? -10.650 -3.235 16.685 1.00 76.44 102 PHE A N 1
ATOM 776 C CA . PHE A 1 102 ? -10.266 -4.259 17.642 1.00 76.44 102 PHE A CA 1
ATOM 777 C C . PHE A 1 102 ? -10.915 -3.976 19.004 1.00 76.44 102 PHE A C 1
ATOM 779 O O . PHE A 1 102 ? -10.759 -2.892 19.565 1.00 76.44 102 PHE A O 1
ATOM 786 N N . ARG A 1 103 ? -11.671 -4.954 19.516 1.00 76.62 103 ARG A N 1
ATOM 787 C CA . ARG A 1 103 ? -12.419 -4.889 20.782 1.00 76.62 103 ARG A CA 1
ATOM 788 C C . ARG A 1 103 ? -12.074 -6.093 21.665 1.00 76.62 103 ARG A C 1
ATOM 790 O O . ARG A 1 103 ? -12.793 -7.093 21.627 1.00 76.62 103 ARG A O 1
ATOM 797 N N . PRO A 1 104 ? -10.964 -6.048 22.423 1.00 76.25 104 PRO A N 1
ATOM 798 C CA . PRO A 1 104 ? -10.529 -7.174 23.253 1.00 76.25 104 PRO A CA 1
ATOM 799 C C . PRO A 1 104 ? -11.544 -7.532 24.350 1.00 76.25 104 PRO A C 1
ATOM 801 O O . PRO A 1 104 ? -11.671 -8.694 24.723 1.00 76.25 104 PRO A O 1
ATOM 804 N N . GLU A 1 105 ? -12.322 -6.563 24.825 1.00 79.31 105 GLU A N 1
ATOM 805 C CA . GLU A 1 105 ? -13.388 -6.761 25.808 1.00 79.31 105 GLU A CA 1
ATOM 806 C C . GLU A 1 105 ? -14.493 -7.725 25.339 1.00 79.31 105 GLU A C 1
ATOM 808 O O . GLU A 1 105 ? -14.999 -8.508 26.139 1.00 79.31 105 GLU A O 1
ATOM 813 N N . GLU A 1 106 ? -14.834 -7.731 24.047 1.00 81.88 106 GLU A N 1
ATOM 814 C CA . GLU A 1 106 ? -15.831 -8.656 23.489 1.00 81.88 106 GLU A CA 1
ATOM 815 C C . GLU A 1 106 ? -15.317 -10.098 23.469 1.00 81.88 106 GLU A C 1
ATOM 817 O O . GLU A 1 106 ? -16.086 -11.038 23.664 1.00 81.88 106 GLU A O 1
ATOM 822 N N . PHE A 1 107 ? -14.010 -10.283 23.271 1.00 81.31 107 PHE A N 1
ATOM 823 C CA . PHE A 1 107 ? -13.382 -11.594 23.388 1.00 81.31 107 PHE A CA 1
ATOM 824 C C . PHE A 1 107 ? -13.420 -12.090 24.837 1.00 81.31 107 PHE A C 1
ATOM 826 O O . PHE A 1 107 ? -13.915 -13.186 25.087 1.00 81.31 107 PHE A O 1
ATOM 833 N N . LEU A 1 108 ? -12.981 -11.262 25.792 1.00 85.81 108 LEU A N 1
ATOM 834 C CA . LEU A 1 108 ? -12.991 -11.617 27.215 1.00 85.81 108 LEU A CA 1
ATOM 835 C C . LEU A 1 108 ? -14.408 -11.933 27.708 1.00 85.81 108 LEU A C 1
ATOM 837 O O . LEU A 1 108 ? -14.610 -12.945 28.369 1.00 85.81 108 LEU A O 1
ATOM 841 N N . ARG A 1 109 ? -15.408 -11.141 27.298 1.00 87.69 109 ARG A N 1
ATOM 842 C CA . ARG A 1 109 ? -16.821 -11.405 27.603 1.00 87.69 109 ARG A CA 1
ATOM 843 C C . ARG A 1 109 ? -17.267 -12.790 27.128 1.00 87.69 109 ARG A C 1
ATOM 845 O O . ARG A 1 109 ? -17.998 -13.461 27.846 1.00 87.69 109 ARG A O 1
ATOM 852 N N . ARG A 1 110 ? -16.857 -13.223 25.933 1.00 88.88 110 ARG A N 1
ATOM 853 C CA . ARG A 1 110 ? -17.214 -14.552 25.403 1.00 88.88 110 ARG A CA 1
ATOM 854 C C . ARG A 1 110 ? -16.544 -15.679 26.181 1.00 88.88 110 ARG A C 1
ATOM 856 O O . ARG A 1 110 ? -17.199 -16.685 26.415 1.00 88.88 110 ARG A O 1
ATOM 863 N N . ILE A 1 111 ? -15.287 -15.505 26.591 1.00 86.69 111 ILE A N 1
ATOM 864 C CA . ILE A 1 111 ? -14.582 -16.488 27.428 1.00 86.69 111 ILE A CA 1
ATOM 865 C C . ILE A 1 111 ? -15.286 -16.640 28.776 1.00 86.69 111 ILE A C 1
ATOM 867 O O . ILE A 1 111 ? -15.641 -17.754 29.136 1.00 86.69 111 ILE A O 1
ATOM 871 N N . THR A 1 112 ? -15.612 -15.538 29.454 1.00 88.12 112 THR A N 1
ATOM 872 C CA . THR A 1 112 ? -16.335 -15.598 30.734 1.00 88.12 112 THR A CA 1
ATOM 873 C C . THR A 1 112 ? -17.709 -16.259 30.600 1.00 88.12 112 THR A C 1
ATOM 875 O O . THR A 1 112 ? -18.123 -17.005 31.480 1.00 88.12 112 THR A O 1
ATOM 878 N N . LEU A 1 113 ? -18.426 -16.028 29.493 1.00 88.94 113 LEU A N 1
ATOM 879 C CA . LEU A 1 113 ? -19.691 -16.723 29.226 1.00 88.94 113 LEU A CA 1
ATOM 880 C C . LEU A 1 113 ? -19.494 -18.233 29.034 1.00 88.94 113 LEU A C 1
ATOM 882 O O . LEU A 1 113 ? -20.338 -19.008 29.472 1.00 88.94 113 LEU A O 1
ATOM 886 N N . LEU A 1 114 ? -18.407 -18.655 28.384 1.00 87.75 114 LEU A N 1
ATOM 887 C CA . LEU A 1 114 ? -18.084 -20.073 28.217 1.00 87.75 114 LEU A CA 1
ATOM 888 C C . LEU A 1 114 ? -17.716 -20.728 29.554 1.00 87.75 114 LEU A C 1
ATOM 890 O O . LEU A 1 114 ? -18.238 -21.798 29.844 1.00 87.75 114 LEU A O 1
ATOM 894 N N . GLU A 1 115 ? -16.904 -20.066 30.381 1.00 84.81 115 GLU A N 1
ATOM 895 C CA . GLU A 1 115 ? -16.549 -20.536 31.731 1.00 84.81 115 GLU A CA 1
ATOM 896 C C . GLU A 1 115 ? -17.802 -20.718 32.606 1.00 84.81 115 GLU A C 1
ATOM 898 O O . GLU A 1 115 ? -17.987 -21.763 33.224 1.00 84.81 115 GLU A O 1
ATOM 903 N N . GLN A 1 116 ? -18.732 -19.756 32.577 1.00 82.25 116 GLN A N 1
ATOM 904 C CA . GLN A 1 116 ? -20.003 -19.851 33.310 1.00 82.25 116 GLN A CA 1
ATOM 905 C C . GLN A 1 116 ? -20.906 -20.992 32.816 1.00 82.25 116 GLN A C 1
ATOM 907 O O . GLN A 1 116 ? -21.626 -21.602 33.608 1.00 82.25 116 GLN A O 1
ATOM 912 N N . LEU A 1 117 ? -20.898 -21.279 31.511 1.00 83.00 117 LEU A N 1
ATOM 913 C CA . LEU A 1 117 ? -21.648 -22.399 30.937 1.00 83.00 117 LEU A CA 1
ATOM 914 C C . LEU A 1 117 ? -21.019 -23.756 31.295 1.00 83.00 117 LEU A C 1
ATOM 916 O O . LEU A 1 117 ? -21.753 -24.725 31.482 1.00 83.00 117 LEU A O 1
ATOM 920 N N . GLU A 1 118 ? -19.692 -23.831 31.412 1.00 76.12 118 GLU A N 1
ATOM 921 C CA . GLU A 1 118 ? -18.972 -25.030 31.854 1.00 76.12 118 GLU A CA 1
ATOM 922 C C . GLU A 1 118 ? -19.228 -25.323 33.341 1.00 76.12 118 GLU A C 1
ATOM 924 O O . GLU A 1 118 ? -19.630 -26.434 33.694 1.00 76.12 118 GLU A O 1
ATOM 929 N N . GLU A 1 119 ? -19.105 -24.312 34.206 1.00 69.44 119 GLU A N 1
ATOM 930 C CA . GLU A 1 119 ? -19.368 -24.436 35.647 1.00 69.44 119 GLU A CA 1
ATOM 931 C C . GLU A 1 119 ? -20.838 -24.772 35.948 1.00 69.44 119 GLU A C 1
ATOM 933 O O . GLU A 1 119 ? -21.129 -25.578 36.834 1.00 69.44 119 GLU A O 1
ATOM 938 N N . GLY A 1 120 ? -21.780 -24.218 35.176 1.00 59.09 120 GLY A N 1
ATOM 939 C CA . GLY A 1 120 ? -23.210 -24.510 35.312 1.00 59.09 120 GLY A CA 1
ATOM 940 C C . GLY A 1 120 ? -23.619 -25.919 34.863 1.00 59.09 120 GLY A C 1
ATOM 941 O O . GLY A 1 120 ? -24.634 -26.433 35.331 1.00 59.09 120 GLY A O 1
ATOM 942 N N . ASN A 1 121 ? -22.839 -26.564 33.990 1.00 56.78 121 ASN A N 1
ATOM 943 C CA . ASN A 1 121 ? -23.128 -27.907 33.473 1.00 56.78 121 ASN A CA 1
ATOM 944 C C . ASN A 1 121 ? -22.405 -29.026 34.256 1.00 56.78 121 ASN A C 1
ATOM 946 O O . ASN A 1 121 ? -22.795 -30.188 34.164 1.00 56.78 121 ASN A O 1
ATOM 950 N N . GLY A 1 122 ? -21.386 -28.689 35.056 1.00 56.09 122 GLY A N 1
ATOM 951 C CA . GLY A 1 122 ? -20.692 -29.619 35.960 1.00 56.09 122 GLY A CA 1
ATOM 952 C C . GLY A 1 122 ? -21.363 -29.828 37.328 1.00 56.09 122 GLY A C 1
ATOM 953 O O . GLY A 1 122 ? -20.930 -30.688 38.089 1.00 56.09 122 GLY A O 1
ATOM 954 N N . GLY A 1 123 ? -22.413 -29.063 37.652 1.00 49.16 123 GLY A N 1
ATOM 955 C CA . GLY A 1 123 ? -23.097 -29.075 38.956 1.00 49.16 123 GLY A CA 1
ATOM 956 C C . GLY A 1 123 ? -24.294 -30.025 39.102 1.00 49.16 123 GLY A C 1
ATOM 957 O O . GLY A 1 123 ? -25.029 -29.912 40.080 1.00 49.16 123 GLY A O 1
ATOM 958 N N . SER A 1 124 ? -24.530 -30.932 38.150 1.00 50.53 124 SER A N 1
ATOM 959 C CA . SER A 1 124 ? -25.638 -31.897 38.211 1.00 50.53 124 SER A CA 1
ATOM 960 C C . SER A 1 124 ? -25.181 -33.316 37.859 1.00 50.53 124 SER A C 1
ATOM 962 O O . SER A 1 124 ? -25.589 -33.854 36.830 1.00 50.53 124 SER A O 1
ATOM 964 N N . LEU A 1 125 ? -24.370 -33.926 38.729 1.00 42.97 125 LEU A N 1
ATOM 965 C CA . LEU A 1 125 ? -24.257 -35.382 38.898 1.00 42.97 125 LEU A CA 1
ATOM 966 C C . LEU A 1 125 ? -24.122 -35.722 40.385 1.00 42.97 125 LEU A C 1
ATOM 968 O O . LEU A 1 125 ? -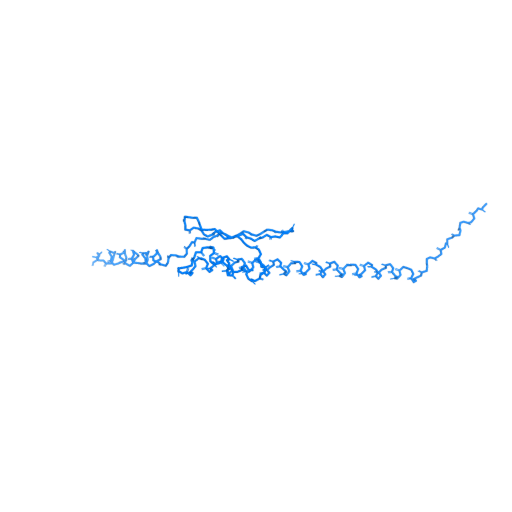23.280 -35.085 41.054 1.00 42.97 125 LEU A O 1
#

Sequence (125 aa):
MRGGVRCSGSYTVEAAWVSAVVILAVVTTIQVAYGLRGRVAQAMVLHEAVETARHEKGLTAEEVQARFERTGVRLKLQERGGIIDGQAASDRWEVRIQSTKFRPEEFLRRITLLEQLEEGNGGSL

Secondary structure (DSSP, 8-state):
-------PPPHHHHHHHHHHHHHHHHHHHHHHHHHHHHHHHHHHHHHHHHHHHHH-TT--HHHHHHHHHTTT--EEEEEETTEEEEEEEETTEEEEEEEEPP-HHHHHHHHHHHHHHHHHHSS--